Protein AF-A0A5B7IRD0-F1 (afdb_monomer)

Mean predicted aligned error: 10.75 Å

Radius of gyration: 29.66 Å; Cα contacts (8 Å, |Δi|>4): 59; chains: 1; bounding box: 83×54×54 Å

Secondary structure (DSSP, 8-state):
--HHHHHHHHH--SS-PPPPPPPPPPPSS-HHHHHHHHHHHHH-TT--HHHHHHH-HHHHTTS-HHHHHHHHHHTS-----PPP-PPP--HHHHHHHHHHHHHTTT--HHHHTTPPP-----EEEEEETTEEEEEEPP------

Structure (mmCIF, N/CA/C/O backbone):
data_AF-A0A5B7IRD0-F1
#
_entry.id   AF-A0A5B7IRD0-F1
#
loop_
_atom_site.group_PDB
_atom_site.id
_atom_site.type_symbol
_atom_site.label_atom_id
_atom_site.label_alt_id
_atom_site.label_comp_id
_atom_site.label_asym_id
_atom_site.label_entity_id
_atom_site.label_seq_id
_atom_site.pdbx_PDB_ins_code
_atom_site.Cartn_x
_atom_site.Cartn_y
_atom_site.Cartn_z
_atom_site.occupancy
_atom_site.B_iso_or_equiv
_atom_site.auth_seq_id
_atom_site.auth_comp_id
_atom_site.auth_asym_id
_atom_site.auth_atom_id
_atom_site.pdbx_PDB_model_num
ATOM 1 N N . MET A 1 1 ? -57.157 -10.936 16.124 1.00 58.00 1 MET A N 1
ATOM 2 C CA . MET A 1 1 ? -56.278 -11.573 15.107 1.00 58.00 1 MET A CA 1
ATOM 3 C C . MET A 1 1 ? -54.826 -11.163 15.338 1.00 58.00 1 MET A C 1
ATOM 5 O O . MET A 1 1 ? -54.570 -9.973 15.500 1.00 58.00 1 MET A O 1
ATOM 9 N N . SER A 1 2 ? -53.882 -12.115 15.368 1.00 75.19 2 SER A N 1
ATOM 10 C CA . SER A 1 2 ? -52.458 -11.819 15.609 1.00 75.19 2 SER A CA 1
ATOM 11 C C . SER A 1 2 ? -51.830 -11.025 14.448 1.00 75.19 2 SER A C 1
ATOM 13 O O . SER A 1 2 ? -52.310 -11.062 13.312 1.00 75.19 2 SER A O 1
ATOM 15 N N . VAL A 1 3 ? -50.759 -10.271 14.728 1.00 73.31 3 VAL A N 1
ATOM 16 C CA . VAL A 1 3 ? -50.024 -9.459 13.730 1.00 73.31 3 VAL A CA 1
ATOM 17 C C . VAL A 1 3 ? -49.512 -10.324 12.571 1.00 73.31 3 VAL A C 1
ATOM 19 O O . VAL A 1 3 ? -49.526 -9.892 11.420 1.00 73.31 3 VAL A O 1
ATOM 22 N N . LEU A 1 4 ? -49.145 -11.573 12.867 1.00 72.25 4 LEU A N 1
ATOM 23 C CA . LEU A 1 4 ? -48.670 -12.548 11.889 1.00 72.25 4 LEU A CA 1
ATOM 24 C C . LEU A 1 4 ? -49.761 -12.917 10.872 1.00 72.25 4 LEU A C 1
ATOM 26 O O . LEU A 1 4 ? -49.507 -12.918 9.672 1.00 72.25 4 LEU A O 1
ATOM 30 N N . VAL A 1 5 ? -50.993 -13.146 11.345 1.00 76.31 5 VAL A N 1
ATOM 31 C CA . VAL A 1 5 ? -52.149 -13.496 10.499 1.00 76.31 5 VAL A CA 1
ATOM 32 C C . VAL A 1 5 ? -52.540 -12.335 9.581 1.00 76.31 5 VAL A C 1
ATOM 34 O O . VAL A 1 5 ? -52.860 -12.556 8.415 1.00 76.31 5 VAL A O 1
ATOM 37 N N . ARG A 1 6 ? -52.467 -11.088 10.074 1.00 77.38 6 ARG A N 1
ATOM 38 C CA . ARG A 1 6 ? -52.702 -9.887 9.250 1.00 77.38 6 ARG A CA 1
ATOM 39 C C . ARG A 1 6 ? -51.671 -9.746 8.128 1.00 77.38 6 ARG A C 1
ATOM 41 O O . ARG A 1 6 ? -52.056 -9.508 6.991 1.00 77.38 6 ARG A O 1
ATOM 48 N N . LYS A 1 7 ? -50.386 -9.937 8.440 1.00 69.94 7 LYS A N 1
ATOM 49 C CA . LYS A 1 7 ? -49.283 -9.813 7.474 1.00 69.94 7 LYS A CA 1
ATOM 50 C C . LYS A 1 7 ? -49.280 -10.937 6.430 1.00 69.94 7 LYS A C 1
ATOM 52 O O . LYS A 1 7 ? -49.029 -10.686 5.257 1.00 69.94 7 LYS A O 1
ATOM 57 N N . TRP A 1 8 ? -49.611 -12.163 6.839 1.00 72.38 8 TRP A N 1
ATOM 58 C CA . TRP A 1 8 ? -49.746 -13.297 5.921 1.00 72.38 8 TRP A CA 1
ATOM 59 C C . TRP A 1 8 ? -50.875 -13.079 4.905 1.00 72.38 8 TRP A C 1
ATOM 61 O O . TRP A 1 8 ? -50.670 -13.284 3.712 1.00 72.38 8 TRP A O 1
ATOM 71 N N . ARG A 1 9 ? -52.034 -12.575 5.358 1.00 74.56 9 ARG A N 1
ATOM 72 C CA . ARG A 1 9 ? -53.160 -12.235 4.471 1.00 74.56 9 ARG A CA 1
ATOM 73 C C . ARG A 1 9 ? -52.840 -11.113 3.475 1.00 74.56 9 ARG A C 1
ATOM 75 O O . ARG A 1 9 ? -53.405 -11.130 2.391 1.00 74.56 9 ARG A O 1
ATOM 82 N N . SER A 1 10 ? -51.973 -10.155 3.820 1.00 75.50 10 SER A N 1
ATOM 83 C CA . SER A 1 10 ? -51.614 -9.047 2.920 1.00 75.50 10 SER A CA 1
ATOM 84 C C . SER A 1 10 ? -50.498 -9.384 1.929 1.00 75.50 10 SER A C 1
ATOM 86 O O . SER A 1 10 ? -50.514 -8.878 0.815 1.00 75.50 10 SER A O 1
ATOM 88 N N . GLU A 1 11 ? -49.506 -10.184 2.335 1.00 72.38 11 GLU A N 1
ATOM 89 C CA . GLU A 1 11 ? -48.304 -10.458 1.526 1.00 72.38 11 GLU A CA 1
ATOM 90 C C . GLU A 1 11 ? -48.367 -11.807 0.779 1.00 72.38 11 GLU A C 1
ATOM 92 O O . GLU A 1 11 ? -47.584 -12.024 -0.138 1.00 72.38 11 GLU A O 1
ATOM 97 N N . GLY A 1 12 ? -49.275 -12.726 1.140 1.00 66.00 12 GLY A N 1
ATOM 98 C CA . GLY A 1 12 ? -49.483 -13.997 0.420 1.00 66.00 12 GLY A CA 1
ATOM 99 C C . GLY A 1 12 ? -48.296 -14.975 0.454 1.00 66.00 12 GLY A C 1
ATOM 100 O O . GLY A 1 12 ? -48.250 -15.936 -0.314 1.00 66.00 12 GLY A O 1
ATOM 101 N N . CYS A 1 13 ? -47.311 -14.746 1.323 1.00 58.62 13 CYS A N 1
ATOM 102 C CA . CYS A 1 13 ? -46.064 -15.505 1.341 1.00 58.62 13 CYS A CA 1
ATOM 103 C C . CYS A 1 13 ? -46.219 -16.886 2.006 1.00 58.62 13 CYS A C 1
ATOM 105 O O . CYS A 1 13 ? -46.703 -17.005 3.131 1.00 58.62 13 CYS A O 1
ATOM 107 N N . LYS A 1 14 ? -45.708 -17.937 1.348 1.00 64.56 14 LYS A N 1
ATOM 108 C CA . LYS A 1 14 ? -45.617 -19.306 1.900 1.00 64.56 14 LYS A CA 1
ATOM 109 C C . LYS A 1 14 ? -44.568 -19.451 3.021 1.00 64.56 14 LYS A C 1
ATOM 111 O O . LYS A 1 14 ? -44.625 -20.412 3.776 1.00 64.56 14 LYS A O 1
ATOM 116 N N . ASN A 1 15 ? -43.646 -18.493 3.159 1.00 71.12 15 ASN A N 1
ATOM 117 C CA . ASN A 1 15 ? -42.546 -18.527 4.130 1.00 71.12 15 ASN A CA 1
ATOM 118 C C . ASN A 1 15 ? -42.747 -17.505 5.271 1.00 71.12 15 ASN A C 1
ATOM 120 O O . ASN A 1 15 ? -42.982 -16.329 5.001 1.00 71.12 15 ASN A O 1
ATOM 124 N N . VAL A 1 16 ? -42.569 -17.927 6.535 1.00 69.69 16 VAL A N 1
ATOM 125 C CA . VAL A 1 16 ? -41.552 -17.332 7.432 1.00 69.69 16 VAL A CA 1
ATOM 126 C C . VAL A 1 16 ? -41.205 -15.841 7.265 1.00 69.69 16 VAL A C 1
ATOM 128 O O . VAL A 1 16 ? -40.086 -15.617 6.803 1.00 69.69 16 VAL A O 1
ATOM 131 N N . PRO A 1 17 ? -42.032 -14.812 7.572 1.00 70.00 17 PRO A N 1
ATOM 132 C CA . PRO A 1 17 ? -41.594 -13.430 7.379 1.00 70.00 17 PRO A CA 1
ATOM 133 C C . PRO A 1 17 ? -40.324 -13.150 8.188 1.00 70.00 17 PRO A C 1
ATOM 135 O O . PRO A 1 17 ? -40.335 -13.256 9.415 1.00 70.00 17 PRO A O 1
ATOM 138 N N . LEU A 1 18 ? -39.237 -12.775 7.509 1.00 71.94 18 LEU A N 1
ATOM 139 C CA . LEU A 1 18 ? -37.987 -12.421 8.178 1.00 71.94 18 LEU A CA 1
ATOM 140 C C . LEU A 1 18 ? -38.224 -11.259 9.152 1.00 71.94 18 LEU A C 1
ATOM 142 O O . LEU A 1 18 ? -38.972 -10.314 8.864 1.00 71.94 18 LEU A O 1
ATOM 146 N N . HIS A 1 19 ? -37.578 -11.334 10.316 1.00 74.94 19 HIS A N 1
ATOM 147 C CA . HIS A 1 19 ? -37.629 -10.267 11.306 1.00 74.94 19 HIS A CA 1
ATOM 148 C C . HIS A 1 19 ? -37.063 -8.980 10.690 1.00 74.94 19 HIS A C 1
ATOM 150 O O . HIS A 1 19 ? -35.908 -8.939 10.264 1.00 74.94 19 HIS A O 1
ATOM 156 N N . LYS A 1 20 ? -37.867 -7.910 10.655 1.00 74.94 20 LYS A N 1
ATOM 157 C CA . LYS A 1 20 ? -37.407 -6.596 10.184 1.00 74.94 20 LYS A CA 1
ATOM 158 C C . LYS A 1 20 ? -36.311 -6.107 11.127 1.00 74.94 20 LYS A C 1
ATOM 160 O O . LYS A 1 20 ? -36.546 -6.000 12.326 1.00 74.94 20 LYS A O 1
ATOM 165 N N . HIS A 1 21 ? -35.113 -5.829 10.619 1.00 76.12 21 HIS A N 1
ATOM 166 C CA . HIS A 1 21 ? -34.058 -5.270 11.461 1.00 76.12 21 HIS A CA 1
ATOM 167 C C . HIS A 1 21 ? -34.538 -3.958 12.090 1.00 76.12 21 HIS A C 1
ATOM 169 O O . HIS A 1 21 ? -35.025 -3.070 11.390 1.00 76.12 21 HIS A O 1
ATOM 175 N N . GLY A 1 22 ? -34.422 -3.859 13.415 1.00 82.88 22 GLY A N 1
ATOM 176 C CA . GLY A 1 22 ? -34.682 -2.612 14.123 1.00 82.88 22 GLY A CA 1
ATOM 177 C C . GLY A 1 22 ? -33.702 -1.524 13.685 1.00 82.88 22 GLY A C 1
ATOM 178 O O . GLY A 1 22 ? -32.585 -1.814 13.246 1.00 82.88 22 GLY A O 1
ATOM 179 N N . GLY A 1 23 ? -34.119 -0.264 13.809 1.00 84.56 23 GLY A N 1
ATOM 180 C CA . GLY A 1 23 ? -33.225 0.872 13.610 1.00 84.56 23 GLY A CA 1
ATOM 181 C C . GLY A 1 23 ? -32.067 0.821 14.608 1.00 84.56 23 GLY A C 1
ATOM 182 O O . GLY A 1 23 ? -32.272 0.604 15.800 1.00 84.56 23 GLY A O 1
ATOM 183 N N . GLY A 1 24 ? -30.840 0.987 14.114 1.00 82.62 24 GLY A N 1
ATOM 184 C CA . GLY A 1 24 ? -29.655 1.093 14.961 1.00 82.62 24 GLY A CA 1
ATOM 185 C C . GLY A 1 24 ? -29.396 2.534 15.424 1.00 82.62 24 GLY A C 1
ATOM 186 O O . GLY A 1 24 ? -29.982 3.471 14.878 1.00 82.62 24 GLY A O 1
ATOM 187 N N . PRO A 1 25 ? -28.471 2.736 16.378 1.00 86.00 25 PRO A N 1
ATOM 188 C CA . PRO A 1 25 ? -28.027 4.067 16.776 1.00 86.00 25 PRO A CA 1
ATOM 189 C C . PRO A 1 25 ? -27.447 4.868 15.604 1.00 86.00 25 PRO A C 1
ATOM 191 O O . PRO A 1 25 ? -26.867 4.304 14.669 1.00 86.00 25 PRO A O 1
ATOM 194 N N . ALA A 1 26 ? -27.533 6.197 15.699 1.00 86.44 26 ALA A N 1
ATOM 195 C CA . ALA A 1 26 ? -26.914 7.095 14.732 1.00 86.44 26 ALA A CA 1
ATOM 196 C C . ALA A 1 26 ? -25.396 6.850 14.620 1.00 86.44 26 ALA A C 1
ATOM 198 O O . ALA A 1 26 ? -24.697 6.561 15.598 1.00 86.44 26 ALA A O 1
ATOM 199 N N . LYS A 1 27 ? -24.870 6.966 13.398 1.00 86.44 27 LYS A N 1
ATOM 200 C CA . LYS A 1 27 ? -23.443 6.764 13.121 1.00 86.44 27 LYS A CA 1
ATOM 201 C C . LYS A 1 27 ? -22.637 7.940 13.678 1.00 86.44 27 LYS A C 1
ATOM 203 O O . LYS A 1 27 ? -22.979 9.091 13.446 1.00 86.44 27 LYS A O 1
ATOM 208 N N . LYS A 1 28 ? -21.503 7.648 14.326 1.00 86.69 28 LYS A N 1
ATOM 209 C CA . LYS A 1 28 ? -20.559 8.679 14.806 1.00 86.69 28 LYS A CA 1
ATOM 210 C C . LYS A 1 28 ? -19.723 9.332 13.700 1.00 86.69 28 LY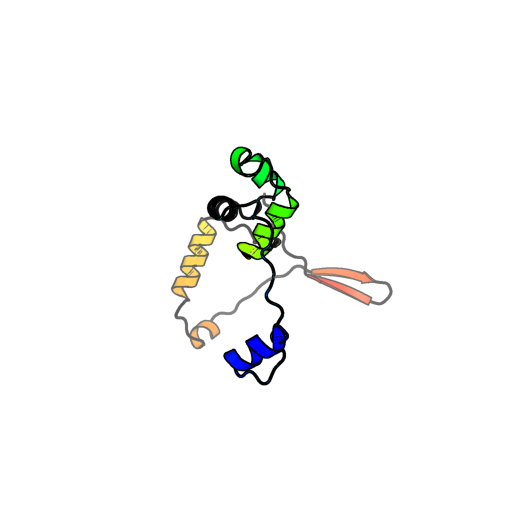S A C 1
ATOM 212 O O . LYS A 1 28 ? -19.087 10.346 13.946 1.00 86.69 28 LYS A O 1
ATOM 217 N N . VAL A 1 29 ? -19.659 8.713 12.522 1.00 90.25 29 VAL A N 1
ATOM 218 C CA . VAL A 1 29 ? -18.867 9.183 11.379 1.00 90.25 29 VAL A CA 1
ATOM 219 C C . VAL A 1 29 ? -19.841 9.467 10.242 1.00 90.25 29 VAL A C 1
ATOM 221 O O . VAL A 1 29 ? -20.599 8.570 9.865 1.00 90.25 29 VAL A O 1
ATOM 224 N N . SER A 1 30 ? -19.838 10.703 9.743 1.00 91.56 30 SER A N 1
ATOM 225 C CA . SER A 1 30 ? -20.644 11.119 8.593 1.00 91.56 30 SER A CA 1
ATOM 226 C C . SER A 1 30 ? -19.963 10.735 7.277 1.00 91.56 30 SER A C 1
ATOM 228 O O . SER A 1 30 ? -18.763 10.448 7.241 1.00 91.56 30 SER A O 1
ATOM 230 N N . ASP A 1 31 ? -20.711 10.759 6.176 1.00 91.94 31 ASP A N 1
ATOM 231 C CA . ASP A 1 31 ? -20.169 10.416 4.855 1.00 91.94 31 ASP A CA 1
ATOM 232 C C . ASP A 1 31 ? -19.134 11.447 4.363 1.00 91.94 31 ASP A C 1
ATOM 234 O O . ASP A 1 31 ? -18.161 11.089 3.694 1.00 91.94 31 ASP A O 1
ATOM 238 N N . ASN A 1 32 ? -19.257 12.712 4.783 1.00 91.81 32 ASN A N 1
ATOM 239 C CA . ASN A 1 32 ? -18.229 13.726 4.540 1.00 91.81 32 ASN A CA 1
ATOM 240 C C . ASN A 1 32 ? -16.924 13.375 5.277 1.00 91.81 32 ASN A C 1
ATOM 242 O O . ASN A 1 32 ? -15.850 13.341 4.680 1.00 91.81 32 ASN A O 1
ATOM 246 N N . THR A 1 33 ? -17.007 12.994 6.558 1.00 93.06 33 THR A N 1
ATOM 247 C CA . THR A 1 33 ? -15.827 12.546 7.314 1.00 93.06 33 THR A CA 1
ATOM 248 C C . THR A 1 33 ? -15.178 11.311 6.679 1.00 93.06 33 THR A C 1
ATOM 250 O O . THR A 1 33 ? -13.952 11.223 6.630 1.00 93.06 33 THR A O 1
ATOM 253 N N . LEU A 1 34 ? -15.970 10.371 6.148 1.00 94.31 34 LEU A N 1
ATOM 254 C CA . LEU A 1 34 ? -15.438 9.228 5.393 1.00 94.31 34 LEU A CA 1
ATOM 255 C C . LEU A 1 34 ? -14.702 9.658 4.120 1.00 94.31 34 LEU A C 1
ATOM 257 O O . LEU A 1 34 ? -13.671 9.070 3.792 1.00 94.31 34 LEU A O 1
ATOM 261 N N . SER A 1 35 ? -15.198 10.683 3.429 1.00 94.81 35 SER A N 1
ATOM 262 C CA . SER A 1 35 ? -14.573 11.228 2.219 1.00 94.81 35 SER A CA 1
ATOM 263 C C . SER A 1 35 ? -13.218 11.872 2.520 1.00 94.81 35 SER A C 1
ATOM 265 O O . SER A 1 35 ? -12.251 11.615 1.803 1.00 94.81 35 SER A O 1
ATOM 267 N N . VAL A 1 36 ? -13.107 12.608 3.631 1.00 93.56 36 VAL A N 1
ATOM 268 C CA . VAL A 1 36 ? -11.826 13.164 4.106 1.00 93.56 36 VAL A CA 1
ATOM 269 C C . VAL A 1 36 ? -10.834 12.048 4.437 1.00 93.56 36 VAL A C 1
ATOM 271 O O . VAL A 1 36 ? -9.705 12.063 3.953 1.00 93.56 36 VAL A O 1
ATOM 274 N N . ILE A 1 37 ? -11.266 11.025 5.187 1.00 94.50 37 ILE A N 1
ATOM 275 C CA . ILE A 1 37 ? -10.418 9.860 5.499 1.00 94.50 37 ILE A CA 1
ATOM 276 C C . ILE A 1 37 ? -9.934 9.177 4.211 1.00 94.50 37 ILE A C 1
ATOM 278 O O . ILE A 1 37 ? -8.771 8.790 4.118 1.00 94.50 37 ILE A O 1
ATOM 282 N N . LYS A 1 38 ? -10.809 9.033 3.209 1.00 95.38 38 LYS A N 1
ATOM 283 C CA . LYS A 1 38 ? -10.461 8.439 1.912 1.00 95.38 38 LYS A CA 1
ATOM 284 C C . LYS A 1 38 ? -9.398 9.259 1.179 1.00 95.38 38 LYS A C 1
ATOM 286 O O . LYS A 1 38 ? -8.461 8.682 0.634 1.00 95.38 38 LYS A O 1
ATOM 291 N N . TRP A 1 39 ? -9.532 10.582 1.164 1.00 94.56 39 TRP A N 1
ATOM 292 C CA . TRP A 1 39 ? -8.557 11.467 0.528 1.00 94.56 39 TRP A CA 1
ATOM 293 C C . TRP A 1 39 ? -7.180 11.375 1.198 1.00 94.56 39 TRP A C 1
ATOM 295 O O . TRP A 1 39 ? -6.182 11.163 0.507 1.00 94.56 39 TRP A O 1
ATOM 305 N N . GLU A 1 40 ? -7.133 11.416 2.532 1.00 94.38 40 GLU A N 1
ATOM 306 C CA . GLU A 1 40 ? -5.883 11.273 3.293 1.00 94.38 40 GLU A CA 1
ATOM 307 C C . GLU A 1 40 ? -5.197 9.924 3.036 1.00 94.38 40 GLU A C 1
ATOM 309 O O . GLU A 1 40 ? -3.986 9.863 2.813 1.00 94.38 40 GLU A O 1
ATOM 314 N N . LEU A 1 41 ? -5.968 8.832 2.987 1.00 94.06 41 LEU A N 1
ATOM 315 C CA . LEU A 1 41 ? -5.439 7.503 2.663 1.00 94.06 41 LEU A CA 1
ATOM 316 C C . LEU A 1 41 ? -4.876 7.422 1.241 1.00 94.06 41 LEU A C 1
ATOM 318 O O . LEU A 1 41 ? -3.856 6.773 1.028 1.00 94.06 41 LEU A O 1
ATOM 322 N N . ASN A 1 42 ? -5.508 8.075 0.265 1.00 93.19 42 ASN A N 1
ATOM 323 C CA . ASN A 1 42 ? -4.998 8.096 -1.108 1.00 93.19 42 ASN A CA 1
ATOM 324 C C . ASN A 1 42 ? -3.708 8.919 -1.230 1.00 93.19 42 ASN A C 1
ATOM 326 O O . ASN A 1 42 ? -2.836 8.569 -2.023 1.00 93.19 42 ASN A O 1
ATOM 330 N N . LYS A 1 43 ? -3.568 9.987 -0.435 1.00 93.50 43 LYS A N 1
ATOM 331 C CA . LYS A 1 43 ? -2.352 10.806 -0.374 1.00 93.50 43 LYS A CA 1
ATOM 332 C C . LYS A 1 43 ? -1.197 10.058 0.291 1.00 93.50 43 LYS A C 1
ATOM 334 O O . LYS A 1 43 ? -0.072 10.097 -0.201 1.00 93.50 43 LYS A O 1
ATOM 339 N N . ASN A 1 44 ? -1.467 9.376 1.402 1.00 91.56 44 ASN A N 1
ATOM 340 C CA . ASN A 1 44 ? -0.487 8.564 2.114 1.00 91.56 44 ASN A CA 1
ATOM 341 C C . ASN A 1 44 ? -1.091 7.211 2.532 1.00 91.56 44 ASN A C 1
ATOM 343 O O . ASN A 1 44 ? -1.618 7.085 3.640 1.00 91.56 44 ASN A O 1
ATOM 347 N N . PRO A 1 45 ? -0.929 6.157 1.711 1.00 90.94 45 PRO A N 1
ATOM 348 C CA . PRO A 1 45 ? -1.489 4.833 1.998 1.00 90.94 45 PRO A CA 1
ATOM 349 C C . PRO A 1 45 ? -0.923 4.155 3.253 1.00 90.94 45 PRO A C 1
ATOM 351 O O . PRO A 1 45 ? -1.494 3.181 3.740 1.00 90.94 45 PRO A O 1
ATOM 354 N N . SER A 1 46 ? 0.210 4.640 3.774 1.00 91.00 46 SER A N 1
ATOM 355 C CA . SER A 1 46 ? 0.872 4.081 4.960 1.00 91.00 46 SER A CA 1
ATOM 356 C C . SER A 1 46 ? 0.459 4.738 6.281 1.00 91.00 46 SER A C 1
ATOM 358 O O . SER A 1 46 ? 0.946 4.339 7.341 1.00 91.00 46 SER A O 1
ATOM 360 N N . ILE A 1 47 ? -0.443 5.723 6.243 1.00 93.25 47 ILE A N 1
ATOM 361 C CA . ILE A 1 47 ? -0.865 6.451 7.437 1.00 93.25 47 ILE A CA 1
ATOM 362 C C . ILE A 1 47 ? -1.600 5.551 8.441 1.00 93.25 47 ILE A C 1
ATOM 364 O O . ILE A 1 47 ? -2.458 4.732 8.101 1.00 93.25 47 ILE A O 1
ATOM 368 N N . THR A 1 48 ? -1.281 5.717 9.724 1.00 93.56 48 THR A N 1
ATOM 369 C CA . THR A 1 48 ? -1.937 4.967 10.803 1.00 93.56 48 THR A CA 1
ATOM 370 C C . THR A 1 48 ? -3.233 5.652 11.240 1.00 93.56 48 THR A C 1
ATOM 372 O O . THR A 1 48 ? -3.318 6.873 11.287 1.00 93.56 48 THR A O 1
ATOM 375 N N . ALA A 1 49 ? -4.236 4.885 11.681 1.00 93.81 49 ALA A N 1
ATOM 376 C CA . ALA A 1 49 ? -5.495 5.434 12.208 1.00 93.81 49 ALA A CA 1
ATOM 377 C C . ALA A 1 49 ? -5.313 6.424 13.383 1.00 93.81 49 ALA A C 1
ATOM 379 O O . ALA A 1 49 ? -6.138 7.315 13.570 1.00 93.81 49 ALA A O 1
ATOM 380 N N . LYS A 1 50 ? -4.234 6.277 14.166 1.00 94.94 50 LYS A N 1
ATOM 381 C CA . LYS A 1 50 ? -3.832 7.233 15.209 1.00 94.94 50 LYS A CA 1
ATOM 382 C C . LYS A 1 50 ? -3.392 8.570 14.598 1.00 94.94 50 LYS A C 1
ATOM 384 O O . LYS A 1 50 ? -3.944 9.597 14.962 1.00 94.94 50 LYS A O 1
ATOM 389 N N . GLN A 1 51 ? -2.495 8.529 13.612 1.00 95.06 51 GLN A N 1
ATOM 390 C CA . GLN A 1 51 ? -2.027 9.714 12.883 1.00 95.06 51 GLN A CA 1
ATOM 391 C C . GLN A 1 51 ? -3.179 10.416 12.153 1.00 95.06 51 GLN A C 1
ATOM 393 O O . GLN A 1 51 ? -3.292 11.631 12.233 1.00 95.06 51 GLN A O 1
ATOM 398 N N . LEU A 1 52 ? -4.096 9.662 11.531 1.00 94.38 52 LEU A N 1
ATOM 399 C CA . LEU A 1 52 ? -5.314 10.221 10.926 1.00 94.38 52 LEU A CA 1
ATOM 400 C C . LEU A 1 52 ? -6.145 11.021 11.937 1.00 94.38 52 LEU A C 1
ATOM 402 O O . LEU A 1 52 ? -6.659 12.090 11.610 1.00 94.38 52 LEU A O 1
ATOM 406 N N . LYS A 1 53 ? -6.274 10.505 13.166 1.00 94.81 53 LYS A N 1
ATOM 407 C CA . LYS A 1 53 ? -6.986 11.183 14.253 1.00 94.81 53 LYS A CA 1
ATOM 408 C C . LYS A 1 53 ? -6.251 12.441 14.728 1.00 94.81 53 LYS A C 1
ATOM 410 O O . LYS A 1 53 ? -6.908 13.441 14.995 1.00 94.81 53 LYS A O 1
ATOM 415 N N . GLU A 1 54 ? -4.926 12.389 14.827 1.00 93.69 54 GLU A N 1
ATOM 416 C CA . GLU A 1 54 ? -4.078 13.521 15.233 1.00 93.69 54 GLU A CA 1
ATOM 417 C C . GLU A 1 54 ? -4.070 14.645 14.190 1.00 93.69 54 GLU A C 1
ATOM 419 O O . GLU A 1 54 ? -4.127 15.812 14.561 1.00 93.69 54 GLU A O 1
ATOM 424 N N . GLN A 1 55 ? -4.072 14.309 12.898 1.00 92.12 55 GLN A N 1
ATOM 425 C CA . GLN A 1 55 ? -4.126 15.284 11.801 1.00 92.12 55 GLN A CA 1
ATOM 426 C C . GLN A 1 55 ? -5.496 15.952 11.653 1.00 92.12 55 GLN A C 1
ATOM 428 O O . GLN A 1 55 ? -5.582 17.080 11.181 1.00 92.12 55 GLN A O 1
ATOM 433 N N . ASN A 1 56 ? -6.571 15.273 12.066 1.00 91.00 56 ASN A N 1
ATOM 434 C CA . ASN A 1 56 ? -7.945 15.751 11.914 1.00 91.00 56 ASN A CA 1
ATOM 435 C C . ASN A 1 56 ? -8.670 15.834 13.271 1.00 91.00 56 ASN A C 1
ATOM 437 O O . ASN A 1 56 ? -9.691 15.158 13.469 1.00 91.00 56 ASN A O 1
ATOM 441 N N . PRO A 1 57 ? -8.188 16.659 14.222 1.00 90.25 57 PRO A N 1
ATOM 442 C CA . PRO A 1 57 ? -8.739 16.697 15.570 1.00 90.25 57 PRO A CA 1
ATOM 443 C C . PRO A 1 57 ? -10.192 17.178 15.571 1.00 90.25 57 PRO A C 1
ATOM 445 O O . PRO A 1 57 ? -11.015 16.588 16.260 1.00 90.25 57 PRO A O 1
ATOM 448 N N . LEU A 1 58 ? -10.553 18.171 14.752 1.00 88.62 58 LEU A N 1
ATOM 449 C CA . LEU A 1 58 ? -11.921 18.707 14.696 1.00 88.62 58 LEU A CA 1
ATOM 450 C C . LEU A 1 58 ? -12.955 17.648 14.278 1.00 88.62 58 LEU A C 1
ATOM 452 O O . LEU A 1 58 ? -14.042 17.584 14.844 1.00 88.62 58 LEU A O 1
ATOM 456 N N . LEU A 1 59 ? -12.597 16.780 13.327 1.00 88.56 59 LEU A N 1
ATOM 457 C CA . LEU A 1 59 ? -13.497 15.764 12.776 1.00 88.56 59 LEU A CA 1
ATOM 458 C C . LEU A 1 59 ? -13.514 14.470 13.602 1.00 88.56 59 LEU A C 1
ATOM 460 O O . LEU A 1 59 ? -14.539 13.793 13.672 1.00 88.56 59 LEU A O 1
ATOM 464 N N . LEU A 1 60 ? -12.384 14.097 14.215 1.00 91.31 60 LEU A N 1
ATOM 465 C CA . LEU A 1 60 ? -12.186 12.765 14.802 1.00 91.31 60 LEU A CA 1
ATOM 466 C C . LEU A 1 60 ? -11.979 12.759 16.326 1.00 91.31 60 LEU A C 1
ATOM 468 O O . LEU A 1 60 ? -11.802 11.675 16.893 1.00 91.31 60 LEU A O 1
ATOM 472 N N . LYS A 1 61 ? -12.057 13.908 17.022 1.00 88.50 61 LYS A N 1
ATOM 473 C CA . LYS A 1 61 ? -11.887 14.017 18.493 1.00 88.50 61 LYS A CA 1
ATOM 474 C C . LYS A 1 61 ? -12.685 12.957 19.257 1.00 88.50 61 LYS A C 1
ATOM 476 O O . LYS A 1 61 ? -12.110 12.169 20.015 1.00 88.50 61 LYS A O 1
ATOM 481 N N . ASN A 1 62 ? -13.982 12.870 18.964 1.00 90.31 62 ASN A N 1
ATOM 482 C CA . ASN A 1 62 ? -14.946 12.011 19.664 1.00 90.31 62 ASN A CA 1
ATOM 483 C C . ASN A 1 62 ? -15.049 10.587 19.084 1.00 90.31 62 ASN A C 1
ATOM 485 O O . ASN A 1 62 ? -15.841 9.764 19.555 1.00 90.31 62 ASN A O 1
ATOM 489 N N . VAL A 1 63 ? -14.261 10.275 18.052 1.00 92.94 63 VAL A N 1
ATOM 490 C CA . VAL A 1 63 ? -14.258 8.970 17.387 1.00 92.94 63 VAL A CA 1
ATOM 491 C C . VAL A 1 63 ? -13.104 8.134 17.933 1.00 92.94 63 VAL A C 1
ATOM 493 O O . VAL A 1 63 ? -11.959 8.579 18.009 1.00 92.94 63 VAL A O 1
ATOM 496 N N . SER A 1 64 ? -13.382 6.897 18.344 1.00 94.50 64 SER A N 1
ATOM 497 C CA . SER A 1 64 ? -12.322 5.991 18.796 1.00 94.50 64 SER A CA 1
ATOM 498 C C . SER A 1 64 ? -11.473 5.507 17.617 1.00 94.50 64 SER A C 1
ATOM 500 O O . SER A 1 64 ? -11.976 5.323 16.507 1.00 94.50 64 SER A O 1
ATOM 502 N N . ILE A 1 65 ? -10.192 5.216 17.865 1.00 95.44 65 ILE A N 1
ATOM 503 C CA . ILE A 1 65 ? -9.266 4.712 16.832 1.00 95.44 65 ILE A CA 1
ATOM 504 C C . ILE A 1 65 ? -9.821 3.436 16.176 1.00 95.44 65 ILE A C 1
ATOM 506 O O . ILE A 1 65 ? -9.785 3.289 14.956 1.00 95.44 65 ILE A O 1
ATOM 510 N N . ARG A 1 66 ? -10.428 2.543 16.970 1.00 95.44 66 ARG A N 1
ATOM 511 C CA . ARG A 1 66 ? -11.064 1.314 16.471 1.00 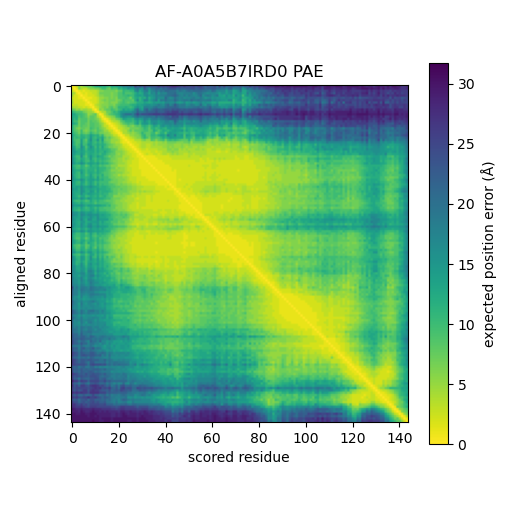95.44 66 ARG A CA 1
ATOM 512 C C . ARG A 1 66 ? -12.245 1.590 15.536 1.00 95.44 66 ARG A C 1
ATOM 514 O O . ARG A 1 66 ? -12.454 0.846 14.581 1.00 95.44 66 ARG A O 1
ATOM 521 N N . THR A 1 67 ? -13.000 2.663 15.775 1.00 94.62 67 THR A N 1
ATOM 522 C CA . THR A 1 67 ? -14.096 3.078 14.885 1.00 94.62 67 THR A CA 1
ATOM 523 C C . THR A 1 67 ? -13.553 3.574 13.549 1.00 94.62 67 THR A C 1
ATOM 525 O O . THR A 1 67 ? -14.110 3.231 12.508 1.00 94.62 67 THR A O 1
ATOM 528 N N . ILE A 1 68 ? -12.443 4.316 13.558 1.00 94.69 68 ILE A N 1
ATOM 529 C CA . ILE A 1 68 ? -11.762 4.758 12.332 1.00 94.69 68 ILE A CA 1
ATOM 530 C C . ILE A 1 68 ? -11.310 3.534 11.526 1.00 94.69 68 ILE A C 1
ATOM 532 O O . ILE A 1 68 ? -11.711 3.381 10.376 1.00 94.69 68 ILE A O 1
ATOM 536 N N . GLN A 1 69 ? -10.585 2.602 12.151 1.00 95.25 69 GLN A N 1
ATOM 537 C CA . GLN A 1 69 ? -10.129 1.361 11.504 1.00 95.25 69 GLN A CA 1
ATOM 538 C C . GLN A 1 69 ? -11.285 0.544 10.909 1.00 95.25 69 GLN A C 1
ATOM 540 O O . GLN A 1 69 ? -11.211 0.102 9.764 1.00 95.25 69 GLN A O 1
ATOM 545 N N . ARG A 1 70 ? -12.379 0.374 11.665 1.00 94.69 70 ARG A N 1
ATOM 546 C CA . ARG A 1 70 ? -13.568 -0.346 11.192 1.00 94.69 70 ARG A CA 1
ATOM 547 C C . ARG A 1 70 ? -14.185 0.327 9.969 1.00 94.69 70 ARG A C 1
ATOM 549 O O . ARG A 1 70 ? -14.592 -0.377 9.053 1.00 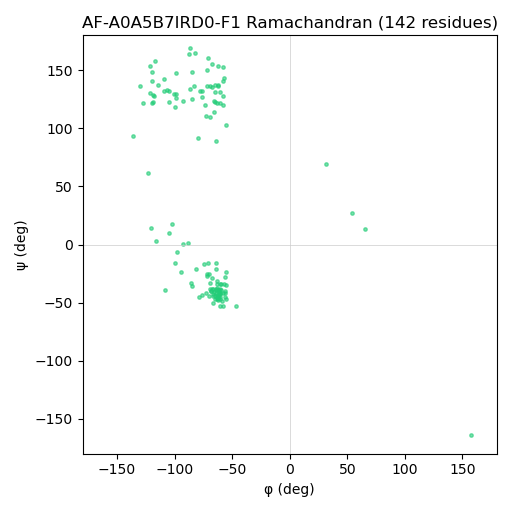94.69 70 ARG A O 1
ATOM 556 N N . ASN A 1 71 ? -14.284 1.655 9.950 1.00 94.56 71 ASN A N 1
ATOM 557 C CA . ASN A 1 71 ? -14.830 2.375 8.800 1.00 94.56 71 ASN A CA 1
ATOM 558 C C . ASN A 1 71 ? -13.921 2.249 7.572 1.00 94.56 71 ASN A C 1
ATOM 560 O O . ASN A 1 71 ? -14.418 1.956 6.489 1.00 94.56 71 ASN A O 1
ATOM 564 N N . ILE A 1 72 ? -12.604 2.361 7.749 1.00 94.88 72 ILE A N 1
ATOM 565 C CA . ILE A 1 72 ? -11.625 2.142 6.674 1.00 94.88 72 ILE A CA 1
ATOM 566 C C . ILE A 1 72 ? -11.817 0.757 6.038 1.00 94.88 72 ILE A C 1
ATOM 568 O O . ILE A 1 72 ? -11.924 0.648 4.822 1.00 94.88 72 ILE A O 1
ATOM 572 N N . GLN A 1 73 ? -11.957 -0.291 6.853 1.00 94.75 73 GLN A N 1
ATOM 573 C CA . GLN A 1 73 ? -12.109 -1.655 6.347 1.00 94.75 73 GLN A CA 1
ATOM 574 C C . GLN A 1 73 ? -13.508 -1.957 5.789 1.00 94.75 73 GLN A C 1
ATOM 576 O O . GLN A 1 73 ? -13.635 -2.631 4.778 1.00 94.75 73 GLN A O 1
ATOM 581 N N . LYS A 1 74 ? -14.578 -1.533 6.472 1.00 93.94 74 LYS A N 1
ATOM 582 C CA . LYS A 1 74 ? -15.957 -1.954 6.150 1.00 93.94 74 LYS A CA 1
ATOM 583 C C . LYS A 1 74 ? -16.702 -0.997 5.227 1.00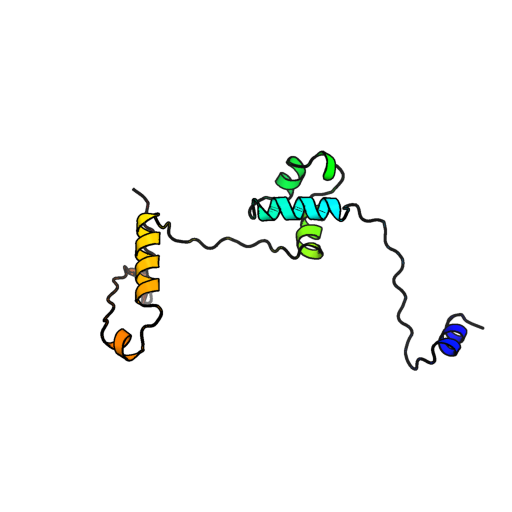 93.94 74 LYS A C 1
ATOM 585 O O . LYS A 1 74 ? -17.697 -1.405 4.641 1.00 93.94 74 LYS A O 1
ATOM 590 N N . LYS A 1 75 ? -16.307 0.276 5.177 1.00 93.88 75 LYS A N 1
ATOM 591 C CA . LYS A 1 75 ? -16.977 1.305 4.365 1.00 93.88 75 LYS A CA 1
ATOM 592 C C . LYS A 1 75 ? -16.153 1.714 3.160 1.00 93.88 75 LYS A C 1
ATOM 594 O O . LYS A 1 75 ? -16.727 1.917 2.102 1.00 93.88 75 LYS A O 1
ATOM 599 N N . LEU A 1 76 ? -14.837 1.821 3.326 1.00 94.62 76 LEU A N 1
ATOM 600 C CA . LEU A 1 76 ? -13.933 2.202 2.243 1.00 94.62 76 LEU A CA 1
ATOM 601 C C . LEU A 1 76 ? -13.247 1.000 1.567 1.00 94.62 76 LEU A C 1
ATOM 603 O O . LEU A 1 76 ? -12.553 1.194 0.580 1.00 94.62 76 LEU A O 1
ATOM 607 N N . ASP A 1 77 ? -13.435 -0.212 2.099 1.00 94.56 77 ASP A N 1
ATOM 608 C CA . ASP A 1 77 ? -12.840 -1.472 1.621 1.00 94.56 77 ASP A CA 1
ATOM 609 C C . ASP A 1 77 ? -11.302 -1.460 1.499 1.00 94.56 77 ASP A C 1
ATOM 611 O O . ASP A 1 77 ? -10.693 -2.208 0.735 1.00 94.56 77 ASP A O 1
ATOM 615 N N . TYR A 1 78 ? -10.629 -0.633 2.304 1.00 93.50 78 TYR A N 1
ATOM 616 C CA . TYR A 1 78 ? -9.170 -0.647 2.363 1.00 93.50 78 TYR A CA 1
ATOM 617 C C . TYR A 1 78 ? -8.670 -1.740 3.305 1.00 93.50 78 TYR A C 1
ATOM 619 O O . TYR A 1 78 ? -9.138 -1.907 4.438 1.00 93.50 78 TYR A O 1
ATOM 627 N N . ARG A 1 79 ? -7.640 -2.458 2.851 1.00 89.88 79 ARG A N 1
ATOM 628 C CA . ARG A 1 79 ? -6.947 -3.492 3.624 1.00 89.88 79 ARG A CA 1
ATOM 629 C C . ARG A 1 79 ? -5.556 -3.012 4.008 1.00 89.88 79 ARG A C 1
ATOM 631 O O . ARG A 1 79 ? -4.861 -2.384 3.216 1.00 89.88 79 ARG A O 1
ATOM 638 N N . LYS A 1 80 ? -5.121 -3.361 5.220 1.00 86.88 80 LYS A N 1
ATOM 639 C CA . LYS A 1 80 ? -3.733 -3.152 5.637 1.00 86.88 80 LYS A CA 1
ATOM 640 C C . LYS A 1 80 ? -2.853 -4.173 4.917 1.00 86.88 80 LYS A C 1
ATOM 642 O O . LYS A 1 80 ? -2.926 -5.360 5.222 1.00 86.88 80 LYS A O 1
ATOM 647 N N . LEU A 1 81 ? -2.023 -3.704 3.992 1.00 88.31 81 LEU A N 1
ATOM 648 C CA . LEU A 1 81 ? -1.070 -4.526 3.250 1.00 88.31 81 LEU A CA 1
ATOM 649 C C . LEU A 1 81 ? 0.356 -4.040 3.505 1.00 88.31 81 LEU A C 1
ATOM 651 O O . LEU A 1 81 ? 0.596 -2.853 3.723 1.00 88.31 81 LEU A O 1
ATOM 655 N N . ARG A 1 82 ? 1.313 -4.970 3.474 1.00 88.31 82 ARG A N 1
ATOM 656 C CA . ARG A 1 82 ? 2.736 -4.630 3.468 1.00 88.31 82 ARG A CA 1
ATOM 657 C C . ARG A 1 82 ? 3.151 -4.352 2.027 1.00 88.31 82 ARG A C 1
ATOM 659 O O . ARG A 1 82 ? 2.958 -5.203 1.165 1.00 88.31 82 ARG A O 1
ATOM 666 N N . ALA A 1 83 ? 3.729 -3.181 1.770 1.00 88.44 83 ALA A N 1
ATOM 667 C CA . ALA A 1 83 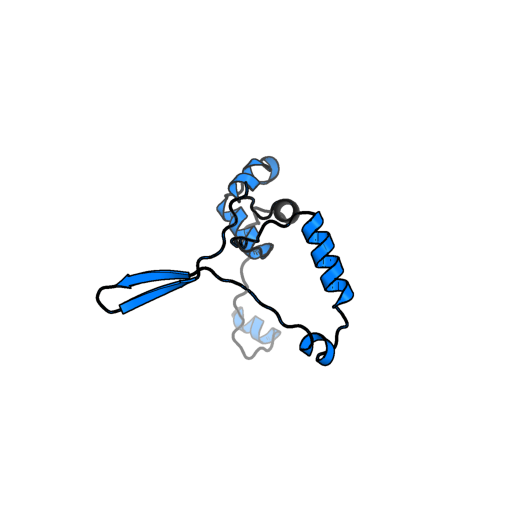? 4.258 -2.866 0.448 1.00 88.44 83 ALA A CA 1
ATOM 668 C C . ALA A 1 83 ? 5.389 -3.841 0.068 1.00 88.44 83 ALA A C 1
ATOM 670 O O . ALA A 1 83 ? 6.253 -4.155 0.892 1.0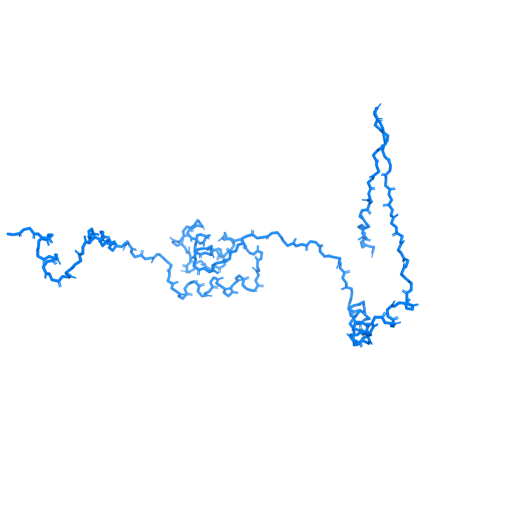0 88.44 83 ALA A O 1
ATOM 671 N N . HIS A 1 84 ? 5.394 -4.309 -1.182 1.00 88.50 84 HIS A N 1
ATOM 672 C CA . HIS A 1 84 ? 6.476 -5.144 -1.699 1.00 88.50 84 HIS A CA 1
ATOM 673 C C . HIS A 1 84 ? 7.774 -4.339 -1.817 1.00 88.50 84 HIS A C 1
ATOM 675 O O . HIS A 1 84 ? 7.777 -3.221 -2.336 1.00 88.50 84 HIS A O 1
ATOM 681 N N . LYS A 1 85 ? 8.893 -4.932 -1.383 1.00 86.44 85 LYS A N 1
ATOM 682 C CA . LYS A 1 85 ? 10.227 -4.354 -1.576 1.00 86.44 85 LYS A CA 1
ATOM 683 C C . LYS A 1 85 ? 10.577 -4.421 -3.063 1.00 86.44 85 LYS A C 1
ATOM 685 O O . LYS A 1 85 ? 10.798 -5.504 -3.595 1.00 86.44 85 LYS A O 1
ATOM 690 N N . LYS A 1 86 ? 10.617 -3.269 -3.729 1.00 86.12 86 LYS A N 1
ATOM 691 C CA . LYS A 1 86 ? 11.087 -3.140 -5.113 1.00 86.12 86 LYS A CA 1
ATOM 692 C C . LYS A 1 86 ? 12.528 -2.643 -5.111 1.00 86.12 86 LYS A C 1
ATOM 694 O O . LYS A 1 86 ? 12.919 -1.884 -4.226 1.00 86.12 86 LYS A O 1
ATOM 699 N N . THR A 1 87 ? 13.318 -3.066 -6.093 1.00 86.12 87 THR A N 1
ATOM 700 C CA . THR A 1 87 ? 14.643 -2.478 -6.320 1.00 86.12 87 THR A CA 1
ATOM 701 C C . THR A 1 87 ? 14.481 -1.007 -6.677 1.00 86.12 87 THR A C 1
ATOM 703 O O . THR A 1 87 ? 13.613 -0.668 -7.485 1.00 86.12 87 THR A O 1
ATOM 706 N N . PHE A 1 88 ? 15.320 -0.146 -6.107 1.00 88.44 88 PHE A N 1
ATOM 707 C CA . PHE A 1 88 ? 15.364 1.256 -6.499 1.00 88.44 88 PHE A CA 1
ATOM 708 C C . PHE A 1 88 ? 15.835 1.366 -7.955 1.00 88.44 88 PHE A C 1
ATOM 710 O O . PHE A 1 88 ? 16.814 0.728 -8.341 1.00 88.44 88 PHE A O 1
ATOM 717 N N . VAL A 1 89 ? 15.113 2.134 -8.770 1.00 92.19 89 VAL A N 1
ATOM 718 C CA . VAL A 1 89 ? 15.420 2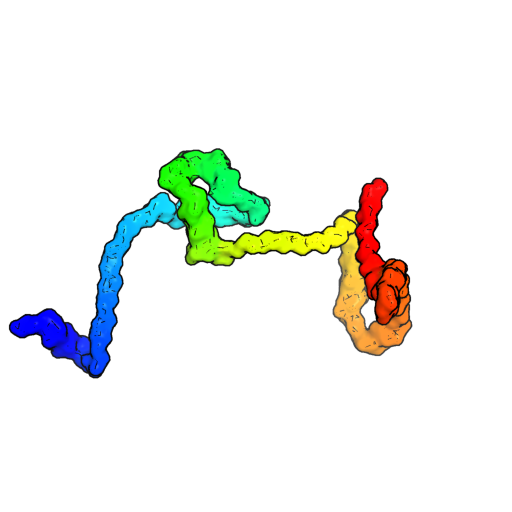.349 -10.189 1.00 92.19 89 VAL A CA 1
ATOM 719 C C . VAL A 1 89 ? 15.665 3.835 -10.383 1.00 92.19 89 VAL A C 1
ATOM 721 O O . VAL A 1 89 ? 14.784 4.645 -10.095 1.00 92.19 89 VAL A O 1
ATOM 724 N N . THR A 1 90 ? 16.848 4.196 -10.874 1.00 94.75 90 THR A N 1
ATOM 725 C CA . THR A 1 90 ? 17.173 5.597 -11.173 1.00 94.75 90 THR A CA 1
ATOM 726 C C . THR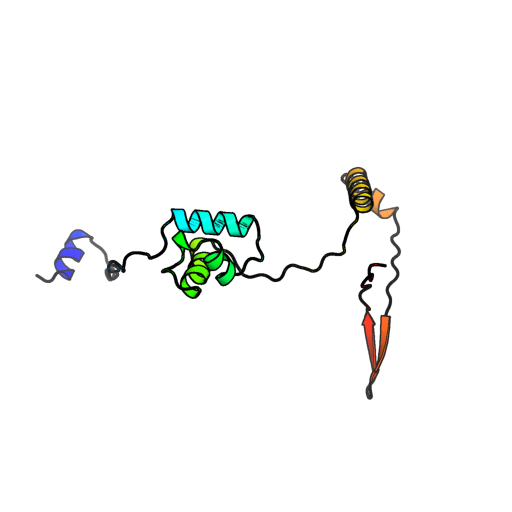 A 1 90 ? 16.400 6.083 -12.396 1.00 94.75 90 THR A C 1
ATOM 728 O O . THR A 1 90 ? 15.940 5.292 -13.224 1.00 94.75 90 THR A O 1
ATOM 731 N N . GLU A 1 91 ? 16.273 7.399 -12.567 1.00 96.00 91 GLU A N 1
ATOM 732 C CA . GLU A 1 91 ? 15.529 7.942 -13.705 1.00 96.00 91 GLU A CA 1
ATOM 733 C C . GLU A 1 91 ? 16.124 7.509 -15.056 1.00 96.00 91 GLU A C 1
ATOM 735 O O . GLU A 1 91 ? 15.380 7.133 -15.966 1.00 96.00 91 GLU A O 1
ATOM 740 N N . LYS A 1 92 ? 17.459 7.467 -15.162 1.00 96.38 92 LYS A N 1
ATOM 741 C CA . LYS A 1 92 ? 18.165 6.951 -16.345 1.00 96.38 92 LYS A CA 1
ATOM 742 C C . LYS A 1 92 ? 17.785 5.496 -16.629 1.00 96.38 92 LYS A C 1
ATOM 744 O O . LYS A 1 92 ? 17.420 5.165 -17.753 1.00 96.38 92 LYS A O 1
ATOM 749 N N . GLN A 1 93 ? 17.814 4.636 -15.610 1.00 95.25 93 GLN A N 1
ATOM 750 C CA . GLN A 1 93 ? 17.427 3.228 -15.748 1.00 95.25 93 GLN A CA 1
ATOM 751 C C . GLN A 1 93 ? 15.962 3.078 -16.160 1.00 95.25 93 GLN A C 1
ATOM 753 O O . GLN A 1 93 ? 15.652 2.237 -17.000 1.00 95.25 93 GLN A O 1
ATOM 758 N N . ARG A 1 94 ? 15.063 3.909 -15.624 1.00 95.88 94 ARG A N 1
ATOM 759 C CA . ARG A 1 94 ? 13.647 3.918 -16.012 1.00 95.88 94 ARG A CA 1
ATOM 760 C C . ARG A 1 94 ? 13.475 4.251 -17.495 1.00 95.88 94 ARG A C 1
ATOM 762 O O . ARG A 1 94 ? 12.731 3.549 -18.171 1.00 95.88 94 ARG A O 1
ATOM 769 N N . LYS A 1 95 ? 14.184 5.266 -18.006 1.00 97.25 95 LYS A N 1
ATOM 770 C CA . LYS A 1 95 ? 14.152 5.644 -19.431 1.00 97.25 95 LYS A CA 1
ATOM 771 C C . LYS A 1 95 ? 14.673 4.519 -20.327 1.00 97.25 95 LYS A C 1
ATOM 773 O O . LYS A 1 95 ? 14.000 4.170 -21.288 1.00 97.25 95 LYS A O 1
ATOM 778 N N . MET A 1 96 ? 15.804 3.902 -19.976 1.00 97.06 96 MET A N 1
ATOM 779 C CA . MET A 1 96 ? 16.366 2.778 -20.742 1.00 97.06 96 MET A CA 1
ATOM 780 C C . MET A 1 96 ? 15.427 1.567 -20.756 1.00 97.06 96 MET A C 1
ATOM 782 O O . MET A 1 96 ? 15.152 1.020 -21.817 1.00 97.06 96 MET A O 1
ATOM 786 N N . ARG A 1 97 ? 14.870 1.191 -19.595 1.00 96.25 97 ARG A N 1
ATOM 787 C CA . ARG A 1 97 ? 13.889 0.097 -19.498 1.00 96.25 97 ARG A CA 1
ATOM 788 C C . ARG A 1 97 ? 12.639 0.377 -20.324 1.00 96.25 97 ARG A C 1
ATOM 790 O O . ARG A 1 97 ? 12.137 -0.523 -20.982 1.00 96.25 97 ARG A O 1
ATOM 797 N N . PHE A 1 98 ? 12.141 1.612 -20.289 1.00 97.00 98 PHE A N 1
ATOM 798 C CA . PHE A 1 98 ? 10.978 2.010 -21.075 1.00 97.00 98 PHE A CA 1
ATOM 799 C C . PHE A 1 98 ? 11.265 1.985 -22.580 1.00 97.00 98 PHE A C 1
ATOM 801 O O . PHE A 1 98 ? 10.450 1.467 -23.334 1.00 97.00 98 PHE A O 1
ATOM 808 N N . ALA A 1 99 ? 12.420 2.500 -23.013 1.00 97.50 99 ALA A N 1
ATOM 809 C CA . ALA A 1 99 ? 12.832 2.464 -24.414 1.00 97.50 99 ALA A CA 1
ATOM 810 C C . ALA A 1 99 ? 12.959 1.022 -24.922 1.00 97.50 99 ALA A C 1
ATOM 812 O O . ALA A 1 99 ? 12.377 0.699 -25.952 1.00 97.50 99 ALA A O 1
ATOM 813 N N . PHE A 1 100 ? 13.621 0.155 -24.148 1.00 95.50 100 PHE A N 1
ATOM 814 C CA . PHE A 1 100 ? 13.736 -1.271 -24.447 1.00 95.50 100 PHE A CA 1
ATOM 815 C C . PHE A 1 100 ? 12.358 -1.935 -24.560 1.00 95.50 100 PHE A C 1
ATOM 817 O O . PHE A 1 100 ? 12.036 -2.522 -25.586 1.00 95.50 100 PHE A O 1
ATOM 824 N N . ALA A 1 101 ? 11.495 -1.777 -23.551 1.00 96.44 101 ALA A N 1
ATOM 825 C CA . ALA A 1 101 ? 10.155 -2.364 -23.576 1.00 96.44 101 ALA A CA 1
ATOM 826 C C . ALA A 1 101 ? 9.311 -1.850 -24.752 1.00 96.44 101 ALA A C 1
ATOM 828 O O . ALA A 1 101 ? 8.507 -2.594 -25.299 1.00 96.44 101 ALA A O 1
ATOM 829 N N . ARG A 1 102 ? 9.486 -0.584 -25.147 1.00 97.44 102 ARG A N 1
ATOM 830 C CA . ARG A 1 102 ? 8.765 0.003 -26.278 1.00 97.44 102 ARG A CA 1
ATOM 831 C C . ARG A 1 102 ? 9.260 -0.530 -27.619 1.00 97.44 102 ARG A C 1
ATOM 833 O O . ARG A 1 102 ? 8.424 -0.789 -28.474 1.00 97.44 102 ARG A O 1
ATOM 840 N N . SER A 1 103 ? 10.570 -0.692 -27.808 1.00 96.38 103 SER A N 1
ATOM 841 C CA . SER A 1 103 ? 11.120 -1.214 -29.066 1.00 96.38 103 SER A CA 1
ATOM 842 C C . SER A 1 103 ? 10.847 -2.707 -29.264 1.00 96.38 103 SER A C 1
ATOM 844 O O . SER A 1 103 ? 10.778 -3.150 -30.401 1.00 96.38 103 SER A O 1
ATOM 846 N N . HIS A 1 104 ? 10.649 -3.454 -28.173 1.00 94.94 104 HIS A N 1
ATOM 847 C CA . HIS A 1 104 ? 10.386 -4.899 -28.188 1.00 94.94 104 HIS A CA 1
ATOM 848 C C . HIS A 1 104 ? 8.912 -5.245 -27.904 1.00 94.94 104 HIS A C 1
ATOM 850 O O . HIS A 1 104 ? 8.577 -6.401 -27.659 1.00 94.94 104 HIS A O 1
ATOM 856 N N . LYS A 1 105 ? 8.011 -4.250 -27.875 1.00 95.75 105 LYS A N 1
ATOM 857 C CA . LYS A 1 105 ? 6.592 -4.455 -27.532 1.00 95.75 105 LYS A CA 1
ATOM 858 C C . LYS A 1 105 ? 5.884 -5.353 -28.547 1.00 95.75 105 LYS A C 1
ATOM 860 O O . LYS A 1 105 ? 5.081 -6.192 -28.153 1.00 95.75 105 LYS A O 1
ATOM 865 N N . ASP A 1 106 ? 6.177 -5.131 -29.824 1.00 96.25 106 ASP A N 1
ATOM 866 C CA . ASP A 1 106 ? 5.503 -5.776 -30.952 1.00 96.25 106 ASP A CA 1
ATOM 867 C C . ASP A 1 106 ? 6.356 -6.913 -31.550 1.00 96.25 106 ASP A C 1
ATOM 869 O O . ASP A 1 106 ? 6.120 -7.334 -32.677 1.00 96.25 106 ASP A O 1
ATOM 873 N N . TRP A 1 107 ? 7.357 -7.396 -30.803 1.00 95.50 107 TRP A N 1
ATOM 874 C CA . TRP A 1 107 ? 8.221 -8.492 -31.235 1.00 95.50 107 TRP A CA 1
ATOM 875 C C . TRP A 1 107 ? 7.487 -9.828 -31.285 1.00 95.50 107 TRP A C 1
ATOM 877 O O . TRP A 1 107 ? 6.791 -10.202 -30.333 1.00 95.50 107 TRP A O 1
ATOM 887 N N . ASP A 1 108 ? 7.727 -10.578 -32.358 1.00 94.50 108 ASP A N 1
ATOM 888 C CA . ASP A 1 108 ? 7.179 -11.919 -32.545 1.00 94.50 108 ASP A CA 1
ATOM 889 C C . ASP A 1 108 ? 8.079 -13.009 -31.927 1.00 94.50 108 ASP A C 1
ATOM 891 O O . ASP A 1 108 ? 9.260 -12.812 -31.623 1.00 94.50 108 ASP A O 1
ATOM 895 N N . LEU A 1 109 ? 7.535 -14.212 -31.751 1.00 93.75 109 LEU A N 1
ATOM 896 C CA . LEU A 1 109 ? 8.231 -15.367 -31.175 1.00 93.75 109 LEU A CA 1
ATOM 897 C C . LEU A 1 109 ? 9.537 -15.703 -31.908 1.00 93.75 109 LEU A C 1
ATOM 899 O O . LEU A 1 109 ? 10.500 -16.137 -31.274 1.00 93.75 109 LEU A O 1
ATOM 903 N N . MET A 1 110 ? 9.588 -15.515 -33.229 1.00 95.06 110 MET A N 1
ATOM 904 C CA . MET A 1 110 ? 10.797 -15.769 -34.021 1.00 95.06 110 MET A CA 1
ATOM 905 C C . MET A 1 110 ? 11.909 -14.754 -33.752 1.00 95.06 110 MET A C 1
ATOM 907 O O . MET A 1 110 ? 13.080 -15.083 -33.935 1.00 95.06 110 MET A O 1
ATOM 911 N N . GLU A 1 111 ? 11.571 -13.545 -33.311 1.00 93.31 111 GLU A N 1
ATOM 912 C CA . GLU A 1 111 ? 12.543 -12.520 -32.929 1.00 93.31 111 GLU A CA 1
ATOM 913 C C . GLU A 1 111 ? 13.097 -12.810 -31.536 1.00 93.31 111 GLU A C 1
ATOM 915 O O . GLU A 1 111 ? 14.313 -12.878 -31.370 1.00 93.31 111 GLU A O 1
ATOM 920 N N . TRP A 1 112 ? 12.229 -13.147 -30.576 1.00 94.44 112 TRP A N 1
ATOM 921 C CA . TRP A 1 112 ? 12.654 -13.563 -29.235 1.00 94.44 112 TRP A CA 1
ATOM 922 C C . TRP A 1 112 ? 13.550 -14.803 -29.240 1.00 94.44 112 TRP A C 1
ATOM 924 O O . TRP A 1 112 ? 14.473 -14.895 -28.438 1.00 94.44 112 TRP A O 1
ATOM 934 N N . ARG A 1 113 ? 13.327 -15.748 -30.165 1.00 93.88 113 ARG A N 1
ATOM 935 C CA . ARG A 1 113 ? 14.172 -16.949 -30.316 1.00 93.88 113 ARG A CA 1
ATOM 936 C C . ARG A 1 113 ? 15.615 -16.646 -30.718 1.00 93.88 113 ARG A C 1
ATOM 938 O O . ARG A 1 113 ? 16.470 -17.508 -30.534 1.00 93.88 113 ARG A O 1
ATOM 945 N N . LYS A 1 114 ? 15.883 -15.471 -31.291 1.00 94.62 114 LYS A N 1
ATOM 946 C CA . LYS A 1 114 ? 17.239 -15.060 -31.680 1.00 94.62 114 LYS A CA 1
ATOM 947 C C . LYS A 1 114 ? 18.033 -14.513 -30.494 1.00 94.62 114 LYS A C 1
ATOM 949 O O . LYS A 1 114 ? 19.258 -14.501 -30.557 1.00 94.62 114 LYS A O 1
ATOM 954 N N . GLU A 1 115 ? 17.362 -14.075 -29.430 1.00 92.00 115 GLU A N 1
ATOM 955 C CA . GLU A 1 115 ? 18.019 -13.543 -28.240 1.00 92.00 115 GLU A CA 1
ATOM 956 C C . GLU A 1 115 ? 18.261 -14.633 -27.194 1.00 92.00 115 GLU A C 1
ATOM 958 O O . GLU A 1 115 ? 17.334 -15.280 -26.702 1.00 92.00 115 GLU A O 1
ATOM 963 N N . LEU A 1 116 ? 19.527 -14.798 -26.807 1.00 93.25 116 LEU A N 1
ATOM 964 C CA . LEU A 1 116 ? 19.921 -15.632 -25.679 1.00 93.25 116 LEU A CA 1
ATOM 965 C C . LEU A 1 116 ? 20.144 -14.756 -24.445 1.00 93.25 116 LEU A C 1
ATOM 967 O O . LEU A 1 116 ? 20.945 -13.823 -24.466 1.00 93.25 116 LEU A O 1
ATOM 971 N N . TRP A 1 117 ? 19.469 -15.100 -23.353 1.00 89.50 117 TRP A N 1
ATOM 972 C CA . TRP A 1 117 ? 19.606 -14.417 -22.072 1.00 89.50 117 TRP A CA 1
ATOM 973 C C . TRP A 1 117 ? 20.523 -15.217 -21.152 1.00 89.50 117 TRP A C 1
ATOM 975 O O . TRP A 1 117 ? 20.310 -16.409 -20.942 1.00 89.50 117 TRP A O 1
ATOM 985 N N . THR A 1 118 ? 21.516 -14.549 -20.569 1.00 92.88 118 THR A N 1
ATOM 986 C CA . THR A 1 118 ? 22.393 -15.118 -19.541 1.00 92.88 118 THR A CA 1
ATOM 987 C C . THR A 1 118 ? 22.250 -14.309 -18.258 1.00 92.88 118 THR A C 1
ATOM 989 O O . THR A 1 118 ? 22.381 -13.083 -18.292 1.00 92.88 118 THR A O 1
ATOM 992 N N . ASP A 1 119 ? 21.994 -14.971 -17.130 1.00 88.38 119 ASP A N 1
ATOM 993 C CA . ASP A 1 119 ? 22.065 -14.357 -15.804 1.00 88.38 119 ASP A CA 1
ATOM 994 C C . ASP A 1 119 ? 23.071 -15.094 -14.913 1.00 88.38 119 ASP A C 1
ATOM 996 O O . ASP A 1 119 ? 23.386 -16.264 -15.120 1.00 88.38 119 ASP A O 1
ATOM 1000 N N . GLU A 1 120 ? 23.620 -14.373 -13.938 1.00 89.25 120 GLU A N 1
ATOM 1001 C CA . GLU A 1 120 ? 24.462 -14.943 -12.893 1.00 89.25 120 GLU A CA 1
ATOM 1002 C C . GLU A 1 120 ? 23.741 -14.801 -11.552 1.00 89.25 120 GLU A C 1
ATOM 1004 O O . GLU A 1 120 ? 23.149 -13.761 -11.236 1.00 89.25 120 GLU A O 1
ATOM 1009 N N . ALA A 1 121 ? 23.791 -15.852 -10.735 1.00 86.12 121 ALA A N 1
ATOM 1010 C CA . ALA A 1 121 ? 23.204 -15.864 -9.405 1.00 86.12 121 ALA A CA 1
ATOM 1011 C C . ALA A 1 121 ? 24.220 -16.356 -8.376 1.00 86.12 121 ALA A C 1
ATOM 1013 O O . ALA A 1 121 ? 24.910 -17.351 -8.580 1.00 86.12 121 ALA A O 1
ATOM 1014 N N . THR A 1 122 ? 24.278 -15.673 -7.234 1.00 90.25 122 THR A N 1
ATOM 1015 C CA . THR A 1 122 ? 25.130 -16.080 -6.117 1.00 90.25 122 THR A CA 1
ATOM 1016 C C . THR A 1 122 ? 24.389 -17.077 -5.232 1.00 90.25 122 THR A C 1
ATOM 1018 O O . THR A 1 122 ? 23.234 -16.858 -4.855 1.00 90.25 122 THR A O 1
ATOM 1021 N N . PHE A 1 123 ? 25.060 -18.163 -4.861 1.00 90.56 123 PHE A N 1
ATOM 1022 C CA . PHE A 1 123 ? 24.531 -19.191 -3.971 1.00 90.56 123 PHE A CA 1
ATOM 1023 C C . PHE A 1 123 ? 25.408 -19.299 -2.732 1.00 90.56 123 PHE A C 1
ATOM 1025 O O . PHE A 1 123 ? 26.630 -19.220 -2.815 1.00 90.56 123 PHE A O 1
ATOM 1032 N N . SER A 1 124 ? 24.782 -19.491 -1.576 1.00 91.94 124 SER A N 1
ATOM 1033 C CA . SER A 1 124 ? 25.483 -19.839 -0.347 1.00 91.94 124 SER A CA 1
ATOM 1034 C C . SER A 1 124 ? 25.230 -21.291 -0.004 1.00 91.94 124 SER A C 1
ATOM 1036 O O . SER A 1 124 ? 24.081 -21.739 0.006 1.00 91.94 124 SER A O 1
ATOM 1038 N N . ILE A 1 125 ? 26.306 -21.991 0.321 1.00 93.62 125 ILE A N 1
ATOM 1039 C CA . ILE A 1 125 ? 26.298 -23.401 0.676 1.00 93.62 125 ILE A CA 1
ATOM 1040 C C . ILE A 1 125 ? 26.486 -23.503 2.189 1.00 93.62 125 ILE A C 1
ATOM 1042 O O . ILE A 1 125 ? 27.345 -22.830 2.759 1.00 93.62 125 ILE A O 1
ATOM 1046 N N . LYS A 1 126 ? 25.655 -24.308 2.847 1.00 94.12 126 LYS A N 1
ATOM 1047 C CA . LYS A 1 126 ? 25.780 -24.636 4.268 1.00 94.12 126 LYS A CA 1
ATOM 1048 C C . LYS A 1 126 ? 25.775 -26.145 4.435 1.00 94.12 126 LYS A C 1
ATOM 1050 O O . LYS A 1 126 ? 24.807 -26.801 4.054 1.00 94.12 126 LYS A O 1
ATOM 1055 N N . GLU A 1 127 ? 26.829 -26.679 5.033 1.00 93.69 127 GLU A N 1
ATOM 1056 C CA . GLU A 1 127 ? 26.878 -28.084 5.425 1.00 93.69 127 GLU A CA 1
ATOM 1057 C C . GLU A 1 127 ? 26.037 -28.310 6.683 1.00 93.69 127 GLU A C 1
ATOM 1059 O O . GLU A 1 127 ? 26.105 -27.563 7.662 1.00 93.69 127 GLU A O 1
ATOM 1064 N N . LEU A 1 128 ? 25.207 -29.341 6.634 1.00 91.31 128 LEU A N 1
ATOM 1065 C CA . LEU A 1 128 ? 24.380 -29.829 7.724 1.00 91.31 128 LEU A CA 1
ATOM 1066 C C . LEU A 1 128 ? 24.825 -31.254 8.055 1.00 91.31 128 LEU A C 1
ATOM 1068 O O . LEU A 1 128 ? 25.361 -31.967 7.212 1.00 91.31 128 LEU A O 1
ATOM 1072 N N . LYS A 1 129 ? 24.532 -31.718 9.272 1.00 87.88 129 LYS A N 1
ATOM 1073 C CA . LYS A 1 129 ? 24.918 -33.068 9.724 1.00 87.88 129 LYS A CA 1
ATOM 1074 C C . LYS A 1 129 ? 24.429 -34.206 8.811 1.00 87.88 129 LYS A C 1
ATOM 1076 O O . LYS A 1 129 ? 25.005 -35.283 8.842 1.00 87.88 129 LYS A O 1
ATOM 1081 N N . CYS A 1 130 ? 23.370 -33.982 8.032 1.00 80.69 130 CYS A N 1
ATOM 1082 C CA . CYS A 1 130 ? 22.762 -34.968 7.138 1.00 80.69 130 CYS A CA 1
ATOM 1083 C C . CYS A 1 130 ? 22.741 -34.548 5.656 1.00 80.69 130 CYS A C 1
ATOM 1085 O O . CYS A 1 130 ? 22.016 -35.156 4.872 1.00 80.69 130 CYS A O 1
ATOM 1087 N N . GLY A 1 131 ? 23.497 -33.518 5.252 1.00 90.44 131 GLY A N 1
ATOM 1088 C CA . GLY A 1 131 ? 23.561 -33.105 3.847 1.00 90.44 131 GLY A CA 1
ATOM 1089 C C . GLY A 1 131 ? 23.987 -31.657 3.638 1.00 90.44 131 GLY A C 1
ATOM 1090 O O . GLY A 1 131 ? 24.502 -31.005 4.539 1.00 90.44 131 GLY A O 1
ATOM 1091 N N . VAL A 1 132 ? 23.749 -31.134 2.437 1.00 92.12 132 VAL A N 1
ATOM 1092 C CA . VAL A 1 132 ? 24.141 -29.775 2.050 1.00 92.12 132 VAL A CA 1
ATOM 1093 C C . VAL A 1 132 ? 22.901 -28.951 1.723 1.00 92.12 132 VAL A C 1
ATOM 1095 O O . VAL A 1 132 ? 22.073 -29.352 0.908 1.00 92.12 132 VAL A O 1
ATOM 1098 N N . LEU A 1 133 ? 22.780 -27.777 2.341 1.00 91.69 133 LEU A N 1
ATOM 1099 C CA . LEU A 1 133 ? 21.756 -26.791 2.019 1.00 91.69 133 LEU A CA 1
ATOM 1100 C C . LEU A 1 133 ? 22.355 -25.708 1.120 1.00 91.69 133 LEU A C 1
ATOM 1102 O O . LEU A 1 133 ? 23.241 -24.962 1.536 1.00 91.69 133 LEU A O 1
ATOM 1106 N N . VAL A 1 134 ? 21.826 -25.582 -0.094 1.00 91.88 134 VAL A N 1
ATOM 1107 C CA . VAL A 1 134 ? 22.181 -24.511 -1.032 1.00 91.88 134 VAL A CA 1
ATOM 1108 C C . VAL A 1 134 ? 21.047 -23.491 -1.064 1.00 91.88 134 VAL A C 1
ATOM 1110 O O . VAL A 1 134 ? 19.905 -23.832 -1.364 1.00 91.88 134 VAL A O 1
ATOM 1113 N N . THR A 1 135 ? 21.341 -22.227 -0.762 1.00 90.88 135 THR A N 1
ATOM 1114 C CA . THR A 1 135 ? 20.358 -21.134 -0.820 1.00 90.88 135 THR A CA 1
ATOM 1115 C C . THR A 1 135 ? 20.814 -20.042 -1.775 1.00 90.88 135 THR A C 1
ATOM 1117 O O . THR A 1 135 ? 21.935 -19.550 -1.664 1.00 90.88 135 THR A O 1
ATOM 1120 N N . ARG A 1 136 ? 19.933 -19.609 -2.687 1.00 87.75 136 ARG A N 1
ATOM 1121 C CA . ARG A 1 136 ? 20.189 -18.446 -3.550 1.00 87.75 136 ARG A CA 1
ATOM 1122 C C . ARG A 1 136 ? 20.262 -17.184 -2.696 1.00 87.75 136 ARG A C 1
ATOM 1124 O O . ARG A 1 136 ? 19.311 -16.856 -1.984 1.00 87.75 136 ARG A O 1
ATOM 1131 N N . GLN A 1 137 ? 21.367 -16.459 -2.790 1.00 81.12 137 GLN A N 1
ATOM 1132 C CA . GLN A 1 137 ? 21.482 -15.145 -2.183 1.00 81.12 137 GLN A CA 1
ATOM 1133 C C . GLN A 1 137 ? 20.707 -14.139 -3.034 1.00 81.12 137 GLN A C 1
ATOM 1135 O O . GLN A 1 137 ? 20.900 -14.022 -4.244 1.00 81.12 137 GLN A O 1
ATOM 1140 N N . LEU A 1 138 ? 19.800 -13.399 -2.400 1.00 72.38 138 LEU A N 1
ATOM 1141 C CA . LEU A 1 138 ? 19.183 -12.253 -3.049 1.00 72.38 138 LEU A CA 1
ATOM 1142 C C . LEU A 1 138 ? 20.226 -11.139 -3.092 1.00 72.38 138 LEU A C 1
ATOM 1144 O O . LEU A 1 138 ? 20.685 -10.700 -2.040 1.00 72.38 138 LEU A O 1
ATOM 1148 N N . VAL A 1 139 ? 20.578 -10.673 -4.293 1.00 63.56 139 VAL A N 1
ATOM 1149 C CA . VAL A 1 139 ? 21.455 -9.511 -4.474 1.00 63.56 139 VAL A CA 1
ATOM 1150 C C . VAL A 1 139 ? 20.741 -8.284 -3.910 1.00 63.56 139 VAL A C 1
ATOM 1152 O O . VAL A 1 139 ? 19.991 -7.583 -4.592 1.00 63.56 139 VAL A O 1
ATOM 1155 N N . THR A 1 140 ? 20.937 -8.013 -2.626 1.00 55.62 140 THR A N 1
ATOM 1156 C CA . THR A 1 140 ? 20.605 -6.722 -2.045 1.00 55.62 140 THR A CA 1
ATOM 1157 C C . THR A 1 140 ? 21.745 -5.790 -2.406 1.00 55.62 140 THR A C 1
ATOM 1159 O O . THR A 1 140 ? 22.737 -5.735 -1.689 1.00 55.62 140 THR A O 1
ATOM 1162 N N . ARG A 1 141 ? 21.630 -5.074 -3.532 1.00 49.97 141 ARG A N 1
ATOM 1163 C CA . ARG A 1 141 ? 22.485 -3.906 -3.776 1.00 49.97 141 ARG A CA 1
ATOM 1164 C C . ARG A 1 141 ? 22.317 -2.959 -2.585 1.00 49.97 141 ARG A C 1
ATOM 1166 O O . ARG A 1 141 ? 21.282 -2.303 -2.468 1.00 49.97 141 ARG A O 1
ATOM 1173 N N . ALA A 1 142 ? 23.294 -2.949 -1.684 1.00 44.81 142 ALA A N 1
ATOM 1174 C CA . ALA A 1 142 ? 23.504 -1.834 -0.782 1.00 44.81 142 ALA A CA 1
ATOM 1175 C C . ALA A 1 142 ? 23.889 -0.648 -1.672 1.00 44.81 142 ALA A C 1
ATOM 1177 O O . ALA A 1 142 ? 24.775 -0.766 -2.517 1.00 44.81 142 ALA A O 1
ATOM 1178 N N . LEU A 1 143 ? 23.124 0.434 -1.576 1.00 41.91 143 LEU A N 1
ATOM 1179 C CA . LEU A 1 143 ? 23.451 1.691 -2.233 1.00 41.91 143 LEU A CA 1
ATOM 1180 C C . LEU A 1 143 ? 24.739 2.205 -1.569 1.00 41.91 143 LEU A C 1
ATOM 1182 O O . LEU A 1 143 ? 24.717 2.457 -0.365 1.00 41.91 143 LEU A O 1
ATOM 1186 N N . LEU A 1 144 ? 25.835 2.263 -2.330 1.00 34.22 144 LEU A N 1
ATOM 1187 C CA . LEU A 1 144 ? 26.971 3.142 -2.046 1.00 34.22 144 LEU A CA 1
ATOM 1188 C C . LEU A 1 144 ? 26.639 4.536 -2.583 1.00 34.22 144 LEU A C 1
ATOM 1190 O O . LEU A 1 144 ? 26.019 4.592 -3.675 1.00 34.22 144 LEU A O 1
#

Solvent-accessible surface area (backbone atoms only — not comparable to full-atom values): 9630 Å² total; per-residue (Å²): 134,57,73,66,60,57,51,40,72,74,66,70,59,95,60,85,79,74,81,78,81,74,88,74,80,84,74,94,69,51,72,66,58,50,51,52,52,51,51,52,38,73,76,40,77,83,66,47,56,64,55,55,35,69,77,34,45,92,85,30,67,92,54,53,56,67,56,52,49,47,41,42,41,75,72,68,67,50,75,96,73,82,81,79,91,71,81,89,70,52,71,70,55,50,51,53,54,50,51,52,52,62,76,54,64,83,62,51,74,78,57,56,69,71,62,83,87,85,87,87,82,55,71,47,78,43,86,49,101,88,50,76,48,77,43,77,54,79,87,71,79,74,85,126

Sequence (144 aa):
MSVLVRKWRSEGCKNVPLHKHGGGPAKKVSDNTLSVIKWELNKNPSITAKQLKEQNPLLLKNVSIRTIQRNIQKKLDYRKLRAHKKTFVTEKQRKMRFAFARSHKDWDLMEWRKELWTDEATFSIKELKCGVLVTRQLVTRALL

Nearest PDB structures (foldseek):
  8tar-assembly1_N  TM=1.606E-01  e=1.561E+00  Homo sapiens

pLDDT: mean 87.13, std 11.83, range [34.22, 97.5]

Foldseek 3Di:
DDPVVVVCVVPVDPDDDDDDDDDDDDDLADVVNLVVLVVVCVVPVPDQLVNVCVVCVVRPVPPDSVNSVCCCCPVVVDDDDDDDDDDDADPVRVVVVVVVCVVCVPPDPVRVVVDDDDDDWDWDWDDDPVGIDIDTDDPPPDDD

InterPro domains:
  IPR002492 Transposase, Tc1-like [PF01498] (40-106)
  IPR036397 Ribonuclease H superfamily [G3DSA:3.30.420.10] (77-141)

Organism: Portunus trituberculatus (NCBI:txid210409)

=== Feature glossary ===
Legend for the data blocks above and below:

— What the protein is —

The amino-acid sequence is the protein's primary structure: the linear order of residues from the N-terminus to the C-terminus, written in one-letter code. Everything else here — the 3D coordinates, the secondary structure, the domain annotations — is ultimately a consequence of this string.

Functional annotations link the protein to curated databases. InterPro entries identify conserved domains and families by matching the sequence against member-database signatures (Pfam, PROSITE, CDD, …). Gene Ontology (GO) terms describe molecular function, biological process, and cellular component in a controlled vocabulary. CATH places the structure in a hierarchical fold classification (Class/Architecture/Topology/Homologous-superfamily). The organism is the source species.

— Where its atoms are —

Atomic coordinates in PDBx/mmCIF format — the same representation the Protein Data Bank distributes. Each line of the _atom_site loop places one backbone atom in Cartesian space (units: ångströms, origin: arbitrary).

The six renders are orthographic views along the three Cartesian axes in both directions. Representation (cartoon, sticks, or surface) and color scheme (sequence-rainbow or by-chain) vary across proteins so the training set covers all the common visualization conventions.

— Local backbone conformation —

Eight-state secondary structure (DSSP): H is the canonical α-helix, G the tighter 3₁₀-helix, I the wider π-helix; E/B are β-structure, T and S are turns and bends, and '-' is everything else. DSSP derives these from the pattern of main-chain N–H···O=C hydrogen bonds, not from the sequence.

Three-state secondary structure (P-SEA) collapses the eight DSSP classes into helix (a), strand (b), and coil (c). P-SEA assigns these from Cα geometry alone — distances and angles — without requiring backbone oxygens, so it works on any Cα trace.

φ (phi) and ψ (psi) are the two rotatable backbone dihedrals per residue: φ is the C(i-1)–N–Cα–C torsion, ψ is the N–Cα–C–N(i+1) torsion, both in degrees on (−180°, 180°]. α-helical residues cluster near (−60°, −45°); β-strand residues near (−120°, +130°). A Ramachandran plot is simply a scatter of (φ, ψ) for every residue.

— Global shape and packing —

The geometric summary reports three shape descriptors. Rg (radius of gyration) measures how spread out the Cα atoms are about their centre of mass; compact globular proteins have small Rg, elongated or unfolded ones large. Cα contacts (<8 Å, |i−j|>4) count long-range residue pairs in spatial proximity — high for tightly packed folds, near zero for rods or random coil. The bounding-box extents give the protein's footprint along x, y, z in Å.

SASA measures how much of the protein is reachable by solvent. It is computed by rolling a water-sized probe over the atomic surface and summing the exposed area (Å²). Per-residue SASA distinguishes core (buried, low SASA) from surface (exposed, high SASA) residues; total SASA is a whole-molecule size measure.

Plot images: a contact map (which residues are close in 3D, as an N×N binary image), a Ramachandran scatter (backbone torsion angles, revealing secondary-structure composition at a glance), and — for AlphaFold structures — a PAE heatmap (pairwise prediction confidence).

— Structural neighborhood —

A 3Di character summarizes, for each residue, the relative orientation of the Cα frame of its nearest spatial neighbor. Because it encodes fold topology rather than chemistry, 3Di alignments detect remote structural similarity that sequence alignment misses.

The Foldseek neighbor list gives the closest experimentally determined structures in the PDB, ranked by structural alignment. TM-score near 1 means near-identical fold; near 0.3 means only rough topology match. This is how one finds what a novel AlphaFold prediction most resembles in the solved-structure universe.

— Confidence and disorder —

For AlphaFold models, the B-factor field carries pLDDT — the model's own estimate of local accuracy on a 0–100 scale. Regions with pLDDT<50 should be treated as essentially unmodeled; they often correspond to intrinsically disordered segments.

Crystallographic B-factors measure how much each atom's electron density is smeared out, in Å². They rise in mobil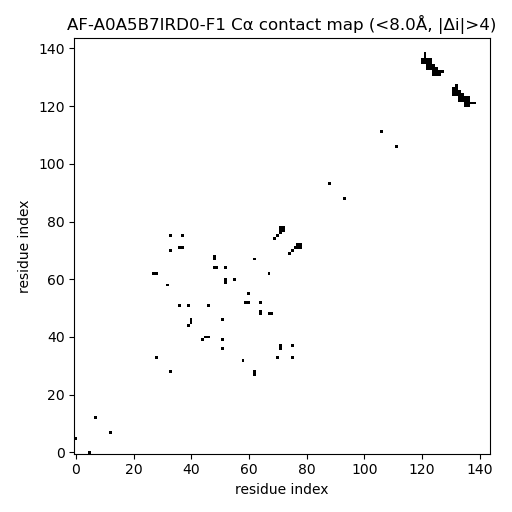e loops and surface residues and fall in the buried interior. In AlphaFold models this column is repurposed to hold pLDDT instead.

Predicted Aligned Error (PAE) is an AlphaFold confidence matrix: entry (i, j) is the expected error in the position of residue j, in ångströms, when the prediction is superimposed on the true structure at residue i. Low PAE within a block of residues means that block is internally rigid and well-predicted; high PAE between two blocks means their relative placement is uncertain even if each block individually is confident.